Protein AF-A0A946TJB1-F1 (afdb_monomer_lite)

Radius of gyration: 12.48 Å; chains: 1; bounding box: 33×29×29 Å

Foldseek 3Di:
DPQLLVVLLVVCVVDPVSVVCVVVVNDDLLVVLVCCCVVVVDPDDSVSSSVSSVCNVVPPVPPVVVVVVVD

pLDDT: mean 83.97, std 17.92, range [41.31, 98.19]

Sequence (71 aa):
MTNINQTVWRLLAQDLSIQKNLKKGLINVRGLAKYLIETYNLRASLDAVISAIRRFENSETFKDEEELSKK

Secondary structure (DSSP, 8-state):
---HHHHHHHHHHT-HHHHHHHHTT-S-HHHHHHHHHHHHT--S-HHHHHHHHHHHTT-GGGSHHHHHTT-

Structure (mmCIF, N/CA/C/O backbone):
data_AF-A0A946TJB1-F1
#
_entry.id   AF-A0A946TJB1-F1
#
loop_
_atom_site.group_PDB
_atom_site.id
_atom_site.type_symbol
_atom_site.label_atom_id
_atom_site.label_alt_id
_atom_site.label_comp_id
_atom_site.label_asym_id
_atom_site.label_entity_id
_atom_site.label_seq_id
_atom_site.pdbx_PDB_ins_code
_atom_site.Cartn_x
_atom_site.Cartn_y
_atom_site.Cartn_z
_atom_site.occupancy
_atom_site.B_iso_or_equiv
_atom_site.auth_seq_id
_atom_site.auth_comp_id
_atom_site.auth_asym_id
_atom_site.auth_atom_id
_atom_site.pdbx_PDB_model_num
ATOM 1 N N . MET A 1 1 ? 8.217 5.638 -18.220 1.00 43.00 1 MET A N 1
ATOM 2 C CA . MET A 1 1 ? 8.449 4.839 -16.997 1.00 43.00 1 MET A CA 1
ATOM 3 C C . MET A 1 1 ? 7.212 5.004 -16.130 1.00 43.00 1 MET A C 1
ATOM 5 O O . MET A 1 1 ? 6.967 6.110 -15.668 1.00 43.00 1 MET A O 1
ATOM 9 N N . THR A 1 2 ? 6.353 3.990 -16.024 1.00 58.09 2 THR A N 1
ATOM 10 C CA . THR A 1 2 ? 5.126 4.111 -15.218 1.00 58.09 2 THR A CA 1
ATOM 11 C C . THR A 1 2 ? 5.530 4.253 -13.755 1.00 58.09 2 THR A C 1
ATOM 13 O O . THR A 1 2 ? 6.302 3.442 -13.248 1.00 58.09 2 THR A O 1
ATOM 16 N N . ASN A 1 3 ? 5.081 5.318 -13.093 1.00 87.06 3 ASN A N 1
ATOM 17 C CA . ASN A 1 3 ? 5.469 5.602 -11.718 1.00 87.06 3 ASN A CA 1
ATOM 18 C C . ASN A 1 3 ? 4.850 4.547 -10.788 1.00 87.06 3 ASN A C 1
ATOM 20 O O . ASN A 1 3 ? 3.632 4.518 -10.614 1.00 87.06 3 ASN A O 1
ATOM 24 N N . ILE A 1 4 ? 5.684 3.686 -10.195 1.00 92.31 4 ILE A N 1
ATOM 25 C CA . ILE A 1 4 ? 5.236 2.600 -9.310 1.00 92.31 4 ILE A CA 1
ATOM 26 C C . ILE A 1 4 ? 4.349 3.108 -8.169 1.00 92.31 4 ILE A C 1
ATOM 28 O O . ILE A 1 4 ? 3.389 2.432 -7.811 1.00 92.31 4 ILE A O 1
ATOM 32 N N . ASN A 1 5 ? 4.600 4.321 -7.665 1.00 91.75 5 ASN A N 1
ATOM 33 C CA . ASN A 1 5 ? 3.787 4.915 -6.607 1.00 91.75 5 ASN A CA 1
ATOM 34 C C . ASN A 1 5 ? 2.346 5.112 -7.078 1.00 91.75 5 ASN A C 1
ATOM 36 O O . ASN A 1 5 ? 1.424 4.658 -6.415 1.00 91.75 5 ASN A O 1
ATOM 40 N N . GLN A 1 6 ? 2.150 5.709 -8.258 1.00 91.44 6 GLN A N 1
ATOM 41 C CA . GLN A 1 6 ? 0.812 5.941 -8.812 1.00 91.44 6 GLN A CA 1
ATOM 42 C C . GLN A 1 6 ? 0.068 4.631 -9.087 1.00 91.44 6 GLN A C 1
ATOM 44 O O . GLN A 1 6 ? -1.142 4.555 -8.879 1.00 91.44 6 GLN A O 1
ATOM 49 N N . THR A 1 7 ? 0.776 3.598 -9.550 1.00 93.94 7 THR A N 1
ATOM 50 C CA . THR A 1 7 ? 0.181 2.273 -9.759 1.00 93.94 7 THR A CA 1
ATOM 51 C C . THR A 1 7 ? -0.279 1.674 -8.436 1.00 93.94 7 THR A C 1
ATOM 53 O O . THR A 1 7 ? -1.441 1.302 -8.312 1.00 93.94 7 THR A O 1
ATOM 56 N N . VAL A 1 8 ? 0.600 1.633 -7.432 1.00 94.81 8 VAL A N 1
ATOM 57 C CA . VAL A 1 8 ? 0.279 1.099 -6.102 1.00 94.81 8 VAL A CA 1
ATOM 58 C C . VAL A 1 8 ? -0.878 1.871 -5.474 1.00 94.81 8 VAL A C 1
ATOM 60 O O . VAL A 1 8 ? -1.819 1.256 -4.991 1.00 94.81 8 VAL A O 1
ATOM 63 N N . TRP A 1 9 ? -0.871 3.203 -5.536 1.00 94.19 9 TRP A N 1
ATOM 64 C CA . TRP A 1 9 ? -1.941 4.025 -4.967 1.00 94.19 9 TRP A CA 1
ATOM 65 C C . TRP A 1 9 ? -3.290 3.775 -5.628 1.00 94.19 9 TRP A C 1
ATOM 67 O O . TRP A 1 9 ? -4.293 3.706 -4.931 1.00 94.19 9 TRP A O 1
ATOM 77 N N . ARG A 1 10 ? -3.327 3.569 -6.947 1.00 92.62 10 ARG A N 1
ATOM 78 C CA . ARG A 1 10 ? -4.564 3.206 -7.649 1.00 92.62 10 ARG A CA 1
ATOM 79 C C . ARG A 1 10 ? -5.110 1.857 -7.189 1.00 92.62 10 ARG A C 1
ATOM 81 O O . ARG A 1 10 ? -6.313 1.728 -7.020 1.00 92.62 10 ARG A O 1
ATOM 88 N N . LEU A 1 11 ? -4.234 0.877 -6.975 1.00 93.81 11 LEU A N 1
ATOM 89 C CA . LEU A 1 11 ? -4.628 -0.440 -6.473 1.00 93.81 11 LEU A CA 1
ATOM 90 C C . LEU A 1 11 ? -5.165 -0.354 -5.038 1.00 93.81 11 LEU A C 1
ATOM 92 O O . LEU A 1 11 ? -6.173 -0.975 -4.724 1.00 93.81 11 LEU A O 1
ATOM 96 N N . LEU A 1 12 ? -4.534 0.452 -4.179 1.00 93.38 12 LEU A N 1
ATOM 97 C CA . LEU A 1 12 ? -5.015 0.690 -2.813 1.00 93.38 12 LEU A CA 1
ATOM 98 C C . LEU A 1 12 ? -6.349 1.455 -2.801 1.00 93.38 12 LEU A C 1
ATOM 100 O O . LEU A 1 12 ? -7.242 1.118 -2.028 1.00 93.38 12 LEU A O 1
ATOM 104 N N . ALA A 1 13 ? -6.513 2.440 -3.689 1.00 91.19 13 ALA A N 1
ATOM 105 C CA . ALA A 1 13 ? -7.731 3.243 -3.825 1.00 91.19 13 ALA A CA 1
ATOM 106 C C . ALA A 1 13 ? -8.975 2.411 -4.175 1.00 91.19 13 ALA A C 1
ATOM 108 O O . ALA A 1 13 ? -10.089 2.789 -3.832 1.00 91.19 13 ALA A O 1
ATOM 109 N N . GLN A 1 14 ? -8.792 1.274 -4.846 1.00 92.06 14 GLN A N 1
ATOM 110 C CA . GLN A 1 14 ? -9.888 0.403 -5.268 1.00 92.06 14 GLN A CA 1
ATOM 111 C C . GLN A 1 14 ? -10.468 -0.447 -4.128 1.00 92.06 14 GLN A C 1
ATOM 113 O O . GLN A 1 14 ? -11.574 -0.961 -4.271 1.00 92.06 14 GLN A O 1
ATOM 118 N N . ASP A 1 15 ? -9.758 -0.592 -3.002 1.00 90.94 15 ASP A N 1
ATOM 119 C CA . ASP A 1 15 ? -10.182 -1.446 -1.891 1.00 90.94 15 ASP A CA 1
ATOM 120 C C . ASP A 1 15 ? -10.257 -0.667 -0.571 1.00 90.94 15 ASP A C 1
ATOM 122 O O . ASP A 1 15 ? -9.260 -0.413 0.114 1.00 90.9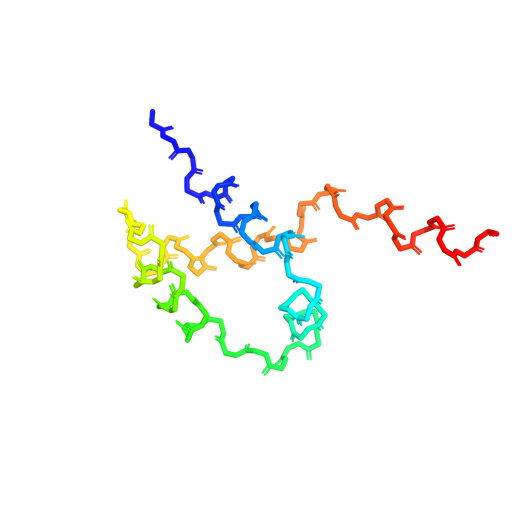4 15 ASP A O 1
ATOM 126 N N . LEU A 1 16 ? -11.486 -0.327 -0.180 1.00 89.25 16 LEU A N 1
ATOM 127 C CA . LEU A 1 16 ? -11.772 0.397 1.056 1.00 89.25 16 LEU A CA 1
ATOM 128 C C . LEU A 1 16 ? -11.352 -0.384 2.315 1.00 89.25 16 LEU A C 1
ATOM 130 O O . LEU A 1 16 ? -10.996 0.220 3.330 1.00 89.25 16 LEU A O 1
ATOM 134 N N . SER A 1 17 ? -11.386 -1.719 2.274 1.00 91.56 17 SER A N 1
ATOM 135 C CA . SER A 1 17 ? -10.967 -2.557 3.400 1.00 91.56 17 SER A CA 1
ATOM 136 C C . SER A 1 17 ? -9.459 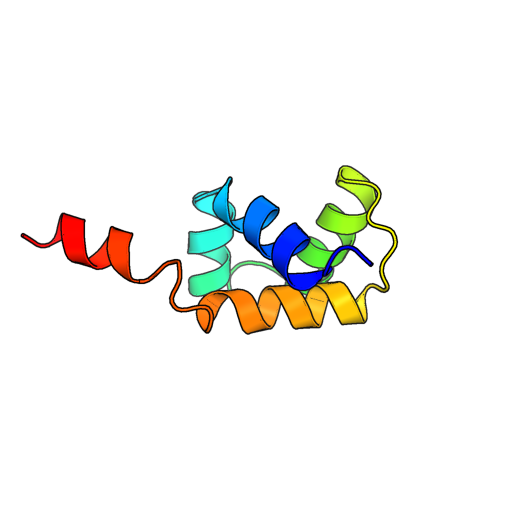-2.475 3.588 1.00 91.56 17 SER A C 1
ATOM 138 O O . SER A 1 17 ? -8.995 -2.326 4.721 1.00 91.56 17 SER A O 1
ATOM 140 N N . ILE A 1 18 ? -8.691 -2.510 2.495 1.00 92.12 18 ILE A N 1
ATOM 141 C CA . ILE A 1 18 ? -7.239 -2.319 2.551 1.00 92.12 18 ILE A CA 1
ATOM 142 C C . ILE A 1 18 ? -6.915 -0.936 3.115 1.00 92.12 18 ILE A C 1
ATOM 144 O O . ILE A 1 18 ? -6.131 -0.843 4.057 1.00 92.12 18 ILE A O 1
ATOM 148 N N . GLN A 1 19 ? -7.564 0.123 2.626 1.00 90.75 19 GLN A N 1
ATOM 149 C CA . GLN A 1 19 ? -7.331 1.489 3.111 1.00 90.75 19 GLN A CA 1
ATOM 150 C C . GLN A 1 19 ? -7.603 1.634 4.612 1.00 90.75 19 GLN A C 1
ATOM 152 O O . GLN A 1 19 ? -6.747 2.105 5.362 1.00 90.75 19 GLN A O 1
ATOM 157 N N . LYS A 1 20 ? -8.773 1.180 5.085 1.00 89.94 20 LYS A N 1
ATOM 158 C CA . LYS A 1 20 ? -9.153 1.289 6.503 1.00 89.94 20 LYS A CA 1
ATOM 159 C C . LYS A 1 20 ? -8.225 0.490 7.411 1.00 89.94 20 LYS A C 1
ATOM 161 O O . LYS A 1 20 ? -7.874 0.961 8.490 1.00 89.94 20 LYS A O 1
ATOM 166 N N . ASN A 1 21 ? -7.842 -0.716 7.002 1.00 90.69 21 ASN A N 1
ATOM 167 C CA . ASN A 1 21 ? -6.964 -1.558 7.809 1.00 90.69 21 ASN A CA 1
ATOM 168 C C . ASN A 1 21 ? -5.501 -1.081 7.753 1.00 90.69 21 ASN A C 1
ATOM 170 O O . ASN A 1 21 ? -4.788 -1.253 8.740 1.00 90.69 21 ASN A O 1
ATOM 174 N N . LEU A 1 22 ? -5.068 -0.437 6.662 1.00 90.94 22 LEU A N 1
ATOM 175 C CA . LEU A 1 22 ? -3.769 0.237 6.580 1.00 90.94 22 LEU A CA 1
ATOM 176 C C . LEU A 1 22 ? -3.713 1.428 7.550 1.00 90.94 22 LEU A C 1
ATOM 178 O O . LEU A 1 22 ? -2.825 1.454 8.397 1.00 90.94 22 LEU A O 1
ATOM 182 N N . LYS A 1 23 ? -4.734 2.302 7.528 1.00 88.62 23 LYS A N 1
ATOM 183 C CA . LYS A 1 23 ? -4.878 3.463 8.435 1.00 88.62 23 LYS A CA 1
ATOM 184 C C . LYS A 1 23 ? -4.898 3.075 9.913 1.00 88.62 23 LYS A C 1
ATOM 186 O O . LYS A 1 23 ? -4.405 3.799 10.770 1.00 88.62 23 LYS A O 1
ATOM 191 N N . LYS A 1 24 ? -5.476 1.915 10.232 1.00 90.19 24 LYS A N 1
ATOM 192 C CA . LYS A 1 24 ? -5.511 1.369 11.599 1.00 90.19 24 LYS A CA 1
ATOM 193 C C . LYS A 1 24 ? -4.234 0.616 11.995 1.00 90.19 24 LYS A C 1
ATOM 195 O O . LYS A 1 24 ? -4.160 0.127 13.118 1.00 90.19 24 LYS A O 1
ATOM 200 N N . GLY A 1 25 ? -3.266 0.459 11.089 1.00 90.06 25 GLY A N 1
ATOM 201 C CA . GLY A 1 25 ? -2.051 -0.325 11.329 1.00 90.06 25 GLY A CA 1
ATOM 202 C C . GLY A 1 25 ? -2.292 -1.832 11.481 1.00 90.06 25 GLY A C 1
ATOM 203 O O . GLY A 1 25 ? -1.448 -2.534 12.029 1.00 90.06 25 GLY A O 1
ATOM 204 N N . LEU A 1 26 ? -3.438 -2.341 11.015 1.00 92.19 26 LEU A N 1
ATOM 205 C CA . LEU A 1 26 ? -3.820 -3.754 11.134 1.00 92.19 26 LEU A CA 1
ATOM 206 C C . LEU A 1 26 ? -3.242 -4.620 10.006 1.00 92.19 26 LEU A C 1
ATOM 208 O O . LEU A 1 26 ? -3.202 -5.843 10.123 1.00 92.19 26 LEU A O 1
ATOM 212 N N . ILE A 1 27 ? -2.793 -4.004 8.907 1.00 91.88 27 ILE A N 1
ATOM 213 C CA . ILE A 1 27 ? -2.174 -4.713 7.782 1.00 91.88 27 ILE A CA 1
ATOM 214 C C . ILE A 1 27 ? -0.656 -4.762 7.937 1.00 91.88 27 ILE A C 1
ATOM 216 O O . ILE A 1 27 ? 0.015 -3.744 8.101 1.00 91.88 27 ILE A O 1
ATOM 220 N N . ASN A 1 28 ? -0.087 -5.951 7.737 1.00 95.12 28 ASN A N 1
ATOM 221 C CA . ASN A 1 28 ? 1.346 -6.097 7.517 1.00 95.12 28 ASN A CA 1
ATOM 222 C C . ASN A 1 28 ? 1.742 -5.515 6.145 1.00 95.12 28 ASN A C 1
ATOM 224 O O . ASN A 1 28 ? 1.500 -6.130 5.106 1.00 95.12 28 ASN A O 1
ATOM 228 N N . VAL A 1 29 ? 2.397 -4.350 6.141 1.00 95.81 29 VAL A N 1
ATOM 229 C CA . VAL A 1 29 ? 2.799 -3.633 4.913 1.00 95.81 29 VAL A CA 1
ATOM 230 C C . VAL A 1 29 ? 3.689 -4.475 3.992 1.00 95.81 29 VAL A C 1
ATOM 232 O O . VAL A 1 29 ? 3.545 -4.409 2.775 1.00 95.81 29 VAL A O 1
ATOM 235 N N . ARG A 1 30 ? 4.599 -5.289 4.542 1.00 97.31 30 ARG A N 1
ATOM 236 C CA . ARG A 1 30 ? 5.474 -6.162 3.740 1.00 97.31 30 ARG A CA 1
ATOM 237 C C . ARG A 1 30 ? 4.670 -7.272 3.061 1.00 97.31 30 ARG A C 1
ATOM 239 O O . ARG A 1 30 ? 4.914 -7.567 1.894 1.00 97.31 30 ARG A O 1
ATOM 246 N N . GLY A 1 31 ? 3.712 -7.853 3.782 1.00 97.50 31 GLY A N 1
ATOM 247 C CA . GLY A 1 31 ? 2.769 -8.836 3.252 1.00 97.50 31 GLY A CA 1
ATOM 248 C C . GLY A 1 31 ? 1.900 -8.245 2.146 1.00 97.50 31 GLY A C 1
ATOM 249 O O . GLY A 1 31 ? 1.813 -8.826 1.070 1.00 97.50 31 GLY A O 1
ATOM 250 N N . LEU A 1 32 ? 1.356 -7.045 2.367 1.00 96.75 32 LEU A N 1
ATOM 251 C CA . LEU A 1 32 ? 0.590 -6.313 1.358 1.00 96.75 32 LEU A CA 1
ATOM 252 C C . LEU A 1 32 ? 1.431 -6.014 0.112 1.00 96.75 32 LEU A C 1
ATOM 254 O O . LEU A 1 32 ? 0.979 -6.248 -1.002 1.00 96.75 32 LEU A O 1
ATOM 258 N N . ALA A 1 33 ? 2.670 -5.552 0.281 1.00 97.75 33 ALA A N 1
ATOM 259 C CA . ALA A 1 33 ? 3.567 -5.280 -0.838 1.00 97.75 33 ALA A CA 1
ATOM 260 C C . ALA A 1 33 ? 3.843 -6.536 -1.675 1.00 97.75 33 ALA A C 1
ATOM 262 O O . ALA A 1 33 ? 3.755 -6.490 -2.901 1.00 97.75 33 ALA A O 1
ATOM 263 N N . LYS A 1 34 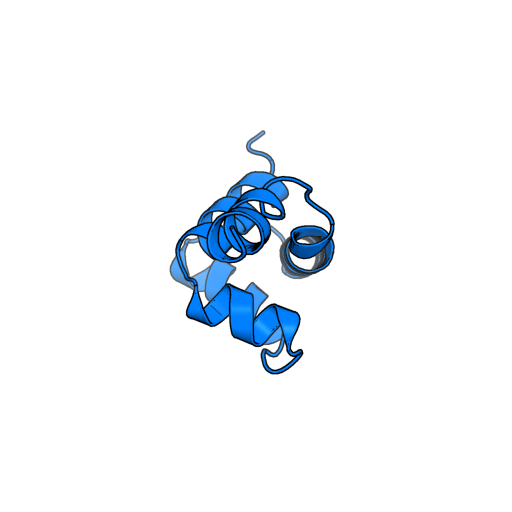? 4.129 -7.665 -1.015 1.00 98.19 34 LYS A N 1
ATOM 264 C CA . LYS A 1 34 ? 4.331 -8.953 -1.687 1.00 98.19 34 LYS A CA 1
ATOM 265 C C . LYS A 1 34 ? 3.070 -9.392 -2.436 1.00 98.19 34 LYS A C 1
ATOM 267 O O . LYS A 1 34 ? 3.157 -9.712 -3.617 1.00 98.19 34 LYS A O 1
ATOM 272 N N . TYR A 1 35 ? 1.913 -9.314 -1.780 1.00 97.56 35 TYR A N 1
ATOM 273 C CA . TYR A 1 35 ? 0.616 -9.611 -2.386 1.00 97.56 35 TYR A CA 1
ATOM 274 C C . TYR A 1 35 ? 0.364 -8.776 -3.647 1.00 97.56 35 TYR A C 1
ATOM 276 O O . TYR A 1 35 ? -0.014 -9.331 -4.675 1.00 97.56 35 TYR A O 1
ATOM 284 N N . LEU A 1 36 ? 0.616 -7.463 -3.609 1.00 96.69 36 LEU A N 1
ATOM 285 C CA . LEU A 1 36 ? 0.426 -6.591 -4.771 1.00 96.69 36 LEU A CA 1
ATOM 286 C C . LEU A 1 36 ? 1.369 -6.952 -5.927 1.00 96.69 36 LEU A C 1
ATOM 288 O O . LEU A 1 36 ? 0.946 -6.942 -7.081 1.00 96.69 36 LEU A O 1
ATOM 292 N N . ILE A 1 37 ? 2.630 -7.283 -5.633 1.00 97.75 37 ILE A N 1
ATOM 293 C CA . ILE A 1 37 ? 3.601 -7.693 -6.656 1.00 97.75 37 ILE A CA 1
ATOM 294 C C . ILE A 1 37 ? 3.153 -8.983 -7.339 1.00 97.75 37 ILE A C 1
ATOM 296 O O . ILE A 1 37 ? 3.134 -9.032 -8.565 1.00 97.75 37 ILE A O 1
ATOM 300 N N . GLU A 1 38 ? 2.776 -9.996 -6.562 1.00 97.75 38 GLU A N 1
ATOM 301 C CA . GLU A 1 38 ? 2.393 -11.312 -7.082 1.00 97.75 38 GLU A CA 1
ATOM 302 C C . GLU A 1 38 ? 1.052 -11.261 -7.825 1.00 97.75 38 GLU A C 1
ATOM 304 O O . GLU A 1 38 ? 0.930 -11.812 -8.916 1.00 97.75 38 GLU A O 1
ATOM 309 N N . THR A 1 39 ? 0.070 -10.537 -7.285 1.00 97.12 39 THR A N 1
ATOM 310 C CA . THR A 1 39 ? -1.292 -10.472 -7.844 1.00 97.12 39 THR A CA 1
ATOM 311 C C . THR A 1 39 ? -1.354 -9.650 -9.128 1.00 97.12 39 THR A C 1
ATOM 313 O O . THR A 1 39 ? -2.050 -10.022 -10.068 1.00 97.12 39 THR A O 1
ATOM 316 N N . TYR A 1 40 ? -0.618 -8.536 -9.191 1.00 95.19 40 TYR A N 1
ATOM 317 C CA . TYR A 1 40 ? -0.664 -7.602 -10.324 1.00 95.19 40 TYR A CA 1
ATOM 318 C C . TYR A 1 40 ? 0.592 -7.652 -11.203 1.00 95.19 40 TYR A C 1
ATOM 320 O O . TYR A 1 40 ? 0.759 -6.811 -12.086 1.00 95.19 40 TYR A O 1
ATOM 328 N N . ASN A 1 41 ? 1.479 -8.625 -10.963 1.00 95.19 41 ASN A N 1
ATOM 329 C CA . ASN A 1 41 ? 2.743 -8.821 -11.675 1.00 95.19 41 ASN A CA 1
ATOM 330 C C . ASN A 1 41 ? 3.569 -7.522 -11.797 1.00 95.19 41 ASN A C 1
ATOM 332 O O . ASN A 1 41 ? 4.045 -7.144 -12.875 1.00 95.19 41 ASN A O 1
ATOM 336 N N . LEU A 1 42 ? 3.685 -6.786 -10.687 1.00 94.56 42 LEU A N 1
ATOM 337 C CA . LEU A 1 42 ? 4.349 -5.484 -10.677 1.00 94.56 42 LEU A CA 1
ATOM 338 C C . LEU A 1 42 ? 5.856 -5.659 -10.891 1.00 94.56 42 LEU A C 1
ATOM 340 O O . LEU A 1 42 ? 6.543 -6.304 -10.103 1.00 94.56 42 LEU A O 1
ATOM 344 N N . ARG A 1 43 ? 6.400 -5.004 -11.921 1.00 94.06 43 ARG A N 1
ATOM 345 C CA . ARG A 1 43 ? 7.849 -4.950 -12.178 1.00 94.06 43 ARG A CA 1
ATOM 346 C C . ARG A 1 43 ? 8.528 -3.909 -11.285 1.00 94.06 43 ARG A C 1
ATOM 348 O O . ARG A 1 43 ? 9.005 -2.884 -11.768 1.00 94.06 43 ARG A O 1
ATOM 355 N N . ALA A 1 44 ? 8.528 -4.151 -9.979 1.00 94.31 44 ALA A N 1
ATOM 356 C CA . ALA A 1 44 ? 9.164 -3.295 -8.985 1.00 94.31 44 ALA A CA 1
ATOM 357 C C . ALA A 1 44 ? 9.741 -4.117 -7.829 1.00 94.31 44 ALA A C 1
ATOM 359 O O . ALA A 1 44 ? 9.305 -5.238 -7.571 1.00 94.31 44 ALA A O 1
ATOM 360 N N . SER A 1 45 ? 10.720 -3.554 -7.120 1.00 96.38 45 SER A N 1
ATOM 361 C CA . SER A 1 45 ? 11.248 -4.187 -5.914 1.00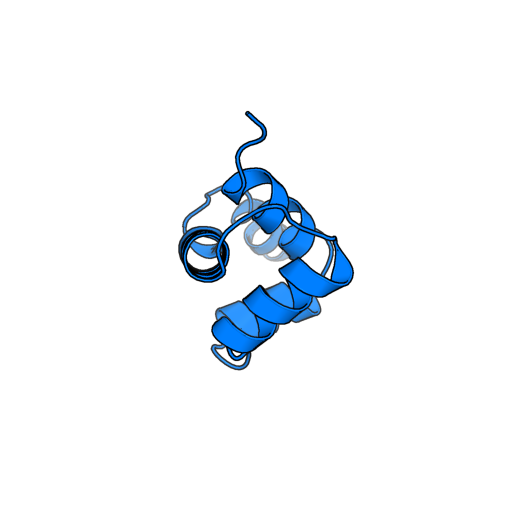 96.38 45 SER A CA 1
ATOM 362 C C . SER A 1 45 ? 10.235 -4.127 -4.772 1.00 96.38 45 SER A C 1
ATOM 364 O O . SER A 1 45 ? 9.409 -3.212 -4.689 1.00 96.38 45 SER A O 1
ATOM 366 N N . LEU A 1 46 ? 10.343 -5.083 -3.848 1.00 97.81 46 LEU A N 1
ATOM 367 C CA . LEU A 1 46 ? 9.532 -5.112 -2.635 1.00 97.81 46 LEU A CA 1
ATOM 368 C C . LEU A 1 46 ? 9.637 -3.791 -1.856 1.00 97.81 46 LEU A C 1
ATOM 370 O O . LEU A 1 46 ? 8.619 -3.234 -1.455 1.00 97.81 46 LEU A O 1
ATOM 374 N N . ASP A 1 47 ? 10.848 -3.250 -1.705 1.00 96.69 47 ASP A N 1
ATOM 375 C CA . ASP A 1 47 ? 11.088 -1.990 -0.993 1.00 96.69 47 ASP A CA 1
ATOM 376 C C . ASP A 1 47 ? 10.469 -0.775 -1.693 1.00 96.69 47 ASP A C 1
ATOM 378 O O . ASP A 1 47 ? 9.950 0.120 -1.023 1.00 96.69 47 ASP A O 1
ATOM 382 N N . ALA A 1 48 ? 10.453 -0.750 -3.032 1.00 95.94 48 ALA A N 1
ATOM 383 C CA . ALA A 1 48 ? 9.785 0.311 -3.784 1.00 95.94 48 ALA A CA 1
ATOM 384 C C . ALA A 1 48 ? 8.272 0.308 -3.525 1.00 95.94 48 ALA A C 1
ATOM 386 O O . ALA A 1 48 ? 7.681 1.363 -3.296 1.00 95.94 48 ALA A O 1
ATOM 387 N N . VAL A 1 49 ? 7.654 -0.876 -3.485 1.00 96.94 49 VAL A N 1
ATOM 388 C CA . VAL A 1 49 ? 6.222 -1.018 -3.183 1.00 96.94 49 VAL A CA 1
ATOM 389 C C . VAL A 1 49 ? 5.926 -0.687 -1.717 1.00 96.94 49 VAL A C 1
ATOM 391 O O . VAL A 1 49 ? 4.971 0.033 -1.443 1.00 96.94 49 VAL A O 1
ATOM 394 N N . ILE A 1 50 ? 6.766 -1.114 -0.768 1.00 96.88 50 ILE A N 1
ATOM 395 C CA . ILE A 1 50 ? 6.637 -0.729 0.650 1.00 96.88 50 ILE A CA 1
ATOM 396 C C . ILE A 1 50 ? 6.710 0.794 0.809 1.00 96.88 50 ILE A C 1
ATOM 398 O O . ILE A 1 50 ? 5.895 1.384 1.522 1.00 96.88 50 ILE A O 1
ATOM 402 N N . SER A 1 51 ? 7.666 1.439 0.137 1.00 95.50 51 SER A N 1
ATOM 403 C CA . SER A 1 51 ? 7.807 2.898 0.132 1.00 95.50 51 SER A CA 1
ATOM 404 C C . SER A 1 51 ? 6.558 3.580 -0.434 1.00 95.50 51 SER A C 1
ATOM 406 O O . SER A 1 51 ? 6.055 4.532 0.166 1.00 95.5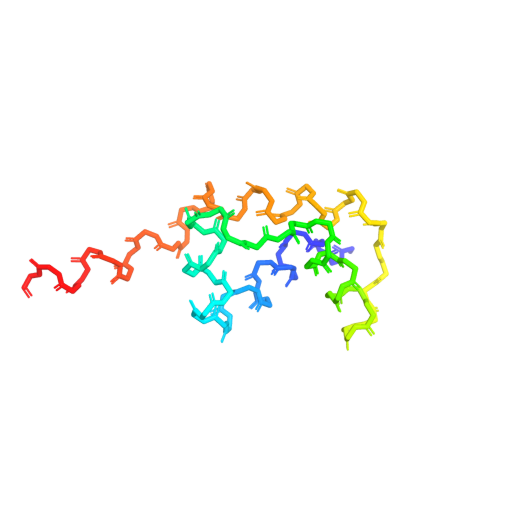0 51 SER A O 1
ATOM 408 N N . ALA A 1 52 ? 6.007 3.059 -1.534 1.00 94.81 52 ALA A N 1
ATOM 409 C CA . ALA A 1 52 ? 4.768 3.554 -2.126 1.00 94.81 52 ALA A CA 1
ATOM 410 C C . ALA A 1 52 ? 3.570 3.438 -1.167 1.00 94.81 52 ALA A C 1
ATOM 412 O O . ALA A 1 52 ? 2.859 4.424 -0.977 1.00 94.81 52 ALA A O 1
ATOM 413 N N . ILE A 1 53 ? 3.380 2.277 -0.525 1.00 95.19 53 ILE A N 1
ATOM 414 C CA . ILE A 1 53 ? 2.297 2.040 0.446 1.00 95.19 53 ILE A CA 1
ATOM 415 C C . ILE A 1 53 ? 2.403 3.019 1.620 1.00 95.19 53 ILE A C 1
ATOM 417 O O . ILE A 1 53 ? 1.418 3.652 1.976 1.00 95.19 53 ILE A O 1
ATOM 421 N N . ARG A 1 54 ? 3.597 3.212 2.197 1.00 91.94 54 ARG A N 1
ATOM 422 C CA . ARG A 1 54 ? 3.793 4.142 3.328 1.00 91.94 54 ARG A CA 1
ATOM 423 C C . ARG A 1 54 ? 3.487 5.598 2.978 1.00 91.94 54 ARG A C 1
ATOM 425 O O . ARG A 1 54 ? 3.131 6.375 3.852 1.00 91.94 54 ARG A O 1
ATOM 432 N N . ARG A 1 55 ? 3.656 5.982 1.712 1.00 89.94 55 ARG A N 1
ATOM 433 C CA . ARG A 1 55 ? 3.379 7.341 1.223 1.00 89.94 55 ARG A CA 1
ATOM 434 C C . ARG A 1 55 ? 1.922 7.548 0.813 1.00 89.94 55 ARG A C 1
ATOM 436 O O . ARG A 1 55 ? 1.552 8.687 0.556 1.00 89.94 55 ARG A O 1
ATOM 443 N N . PHE A 1 56 ? 1.123 6.483 0.753 1.00 87.50 56 PHE A N 1
ATOM 444 C CA . PHE A 1 56 ? -0.279 6.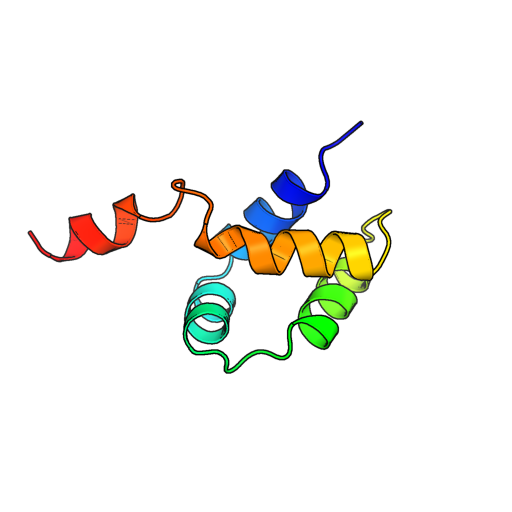539 0.343 1.00 87.50 56 PHE A CA 1
ATOM 445 C C . PHE A 1 56 ? -1.104 7.474 1.241 1.00 87.50 56 PHE A C 1
ATOM 447 O O . PHE A 1 56 ? -1.816 8.329 0.725 1.00 87.50 56 PHE A O 1
ATOM 454 N N . GLU A 1 57 ? -0.927 7.406 2.565 1.00 70.81 57 GLU A N 1
ATOM 455 C CA . GLU A 1 57 ? -1.644 8.268 3.526 1.00 70.81 57 GLU A CA 1
ATOM 456 C C . GLU A 1 57 ? -1.279 9.755 3.415 1.00 70.81 57 GLU A C 1
ATOM 458 O O . GLU A 1 57 ? -2.085 10.621 3.740 1.00 70.81 57 GLU A O 1
ATOM 463 N N . ASN A 1 58 ? -0.077 10.060 2.918 1.00 64.50 58 ASN A N 1
ATOM 464 C CA . ASN A 1 58 ? 0.387 11.433 2.714 1.00 64.50 58 ASN A CA 1
ATOM 465 C C . ASN A 1 58 ? -0.013 11.997 1.345 1.00 64.50 58 ASN A C 1
ATOM 467 O O . ASN A 1 58 ? 0.272 13.159 1.060 1.00 64.50 58 ASN A O 1
ATOM 471 N N . SER A 1 59 ? -0.623 11.188 0.473 1.00 59.62 59 SER A N 1
ATOM 472 C CA . SER A 1 59 ? -1.158 11.690 -0.787 1.00 59.62 59 SER A CA 1
ATOM 473 C C . SER A 1 59 ? -2.498 12.370 -0.509 1.00 59.62 59 SER A C 1
ATOM 475 O O . SER A 1 59 ? -3.446 11.743 -0.044 1.00 59.62 59 SER A O 1
ATOM 477 N N . GLU A 1 60 ? -2.567 13.680 -0.758 1.00 53.50 60 GLU A N 1
ATOM 478 C CA . GLU A 1 60 ? -3.753 14.510 -0.484 1.00 53.50 60 GLU A CA 1
ATOM 479 C C . GLU A 1 60 ? -5.009 14.067 -1.254 1.00 53.50 60 GLU A C 1
ATOM 481 O O . GLU A 1 60 ? -6.109 14.487 -0.925 1.00 53.50 60 GLU A O 1
ATOM 486 N N . THR A 1 61 ? -4.862 13.147 -2.207 1.00 52.75 61 THR A N 1
ATOM 487 C CA . THR A 1 61 ? -5.914 12.568 -3.051 1.00 52.75 61 THR A CA 1
ATOM 488 C C . THR A 1 61 ? -7.060 11.882 -2.287 1.00 52.75 61 THR A C 1
ATOM 490 O O . THR A 1 61 ? -8.109 11.664 -2.877 1.00 52.75 61 THR A O 1
ATOM 493 N N . PHE A 1 62 ? -6.899 11.526 -1.006 1.00 53.50 62 PHE A N 1
ATOM 494 C CA . PHE A 1 62 ? -7.909 10.756 -0.250 1.00 53.50 62 PHE A CA 1
ATOM 495 C C . PHE A 1 62 ? -8.541 11.507 0.927 1.00 53.50 62 PHE A C 1
ATOM 497 O O . PHE A 1 62 ? -9.348 10.930 1.654 1.00 53.50 62 PHE A O 1
ATOM 504 N N . LYS A 1 63 ? -8.191 12.782 1.141 1.00 49.19 63 LYS A N 1
ATOM 505 C CA . LYS A 1 63 ? -8.788 13.583 2.224 1.00 49.19 63 LYS A CA 1
ATOM 506 C C . LYS A 1 63 ? -10.229 14.018 1.918 1.00 49.19 63 LYS A C 1
ATOM 508 O O . LYS A 1 63 ? -10.992 14.254 2.850 1.00 49.19 63 LYS A O 1
ATOM 513 N N . ASP A 1 64 ? -10.619 14.035 0.645 1.00 48.34 64 ASP A N 1
ATOM 514 C CA . ASP A 1 64 ? -11.890 14.625 0.214 1.00 48.34 64 ASP A CA 1
ATOM 515 C C . ASP A 1 64 ? -13.122 13.746 0.517 1.00 48.34 64 ASP A C 1
ATOM 517 O O . ASP A 1 64 ? -14.207 14.268 0.773 1.00 48.34 64 ASP A O 1
ATOM 521 N N . GLU A 1 65 ? -12.986 12.415 0.564 1.00 50.69 65 GLU A N 1
ATOM 522 C CA . GLU A 1 65 ? -14.138 11.522 0.798 1.00 50.69 65 GLU A CA 1
ATOM 523 C C . GLU A 1 65 ? -14.551 11.430 2.281 1.00 50.69 65 GLU A C 1
ATOM 525 O O . GLU A 1 65 ? -15.724 11.216 2.592 1.00 50.69 65 GLU A O 1
ATOM 530 N N . GLU A 1 66 ? -13.617 11.629 3.218 1.00 51.62 66 GLU A N 1
ATOM 531 C CA . GLU A 1 66 ? -13.904 11.570 4.661 1.00 51.62 66 GLU A CA 1
ATOM 532 C C . GLU A 1 66 ? -14.501 12.891 5.193 1.00 51.62 66 GLU A C 1
ATOM 534 O O . GLU A 1 66 ? -15.250 12.874 6.174 1.00 51.62 66 GLU A O 1
ATOM 539 N N . GLU A 1 67 ? -14.238 14.028 4.533 1.00 50.75 67 GLU A N 1
ATOM 540 C CA . GLU A 1 67 ? -14.876 15.316 4.849 1.00 50.75 67 GLU A CA 1
ATOM 541 C C . GLU A 1 67 ? -16.303 15.437 4.296 1.00 50.75 67 GLU A C 1
ATOM 543 O O . GLU A 1 67 ? -17.159 16.038 4.949 1.00 50.75 67 GLU A O 1
ATOM 548 N N . LEU A 1 68 ? -16.608 14.824 3.146 1.00 49.72 68 LEU A N 1
ATOM 549 C CA . LEU A 1 68 ? -17.937 14.928 2.531 1.00 49.72 68 LEU A CA 1
ATOM 550 C C . LEU A 1 68 ? -19.029 14.161 3.300 1.00 49.72 68 LEU A C 1
ATOM 552 O O . LEU A 1 68 ? -20.197 14.527 3.234 1.00 49.72 68 LEU A O 1
ATOM 556 N N . SER A 1 69 ? -18.662 13.131 4.072 1.00 49.88 69 SER A N 1
ATOM 557 C CA . SER A 1 69 ? -19.602 12.355 4.902 1.00 49.88 69 SER A CA 1
ATOM 558 C C . SER A 1 69 ? -19.950 13.029 6.242 1.00 49.88 69 SER A C 1
ATOM 560 O O . SER A 1 69 ? -20.738 12.472 7.009 1.00 49.88 69 SER A O 1
ATOM 562 N N . LYS A 1 70 ? -19.347 14.183 6.563 1.00 52.97 70 LYS A N 1
ATOM 563 C CA . LYS A 1 70 ? -19.576 14.922 7.820 1.00 52.97 70 LYS A CA 1
ATOM 564 C C . LYS A 1 70 ? -20.395 16.210 7.647 1.00 52.97 70 LYS A C 1
ATOM 566 O O . LYS A 1 70 ? -20.481 16.981 8.603 1.00 52.97 70 LYS A O 1
ATOM 571 N N . LYS A 1 71 ? -20.977 16.450 6.470 1.00 41.31 71 LYS A N 1
ATOM 572 C CA . LYS A 1 71 ? -21.879 17.580 6.206 1.00 41.31 71 LYS A CA 1
ATOM 573 C C . LYS A 1 71 ? -23.320 17.129 6.034 1.00 41.31 71 LYS A C 1
ATOM 575 O O . LYS A 1 71 ? -23.528 16.077 5.395 1.00 41.31 71 LYS A O 1
#